Protein AF-A0A2M8HG31-F1 (afdb_monomer_lite)

Radius of gyration: 14.35 Å; chains: 1; bounding box: 17×26×47 Å

Sequence (44 aa):
KPVID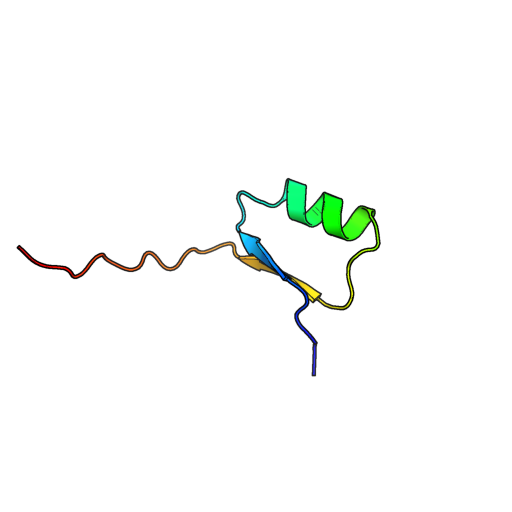RIYSLVELSKAHEYVDAGHKKGNVVIQILKEEKTKSSKV

Secondary structure (DSSP, 8-state):
-PPEEEEEEGGGHHHHHHHHHTT--SSEEEEE-S----------

Structure (mmCIF, N/CA/C/O backbone):
data_AF-A0A2M8HG31-F1
#
_entry.id   AF-A0A2M8HG31-F1
#
loop_
_atom_site.group_PDB
_atom_site.id
_atom_site.type_symbol
_atom_site.label_atom_id
_atom_site.label_alt_id
_atom_site.label_comp_id
_atom_site.label_asym_id
_atom_site.label_entity_id
_atom_site.label_seq_id
_atom_site.pdbx_PDB_ins_code
_atom_site.Cartn_x
_atom_site.Cartn_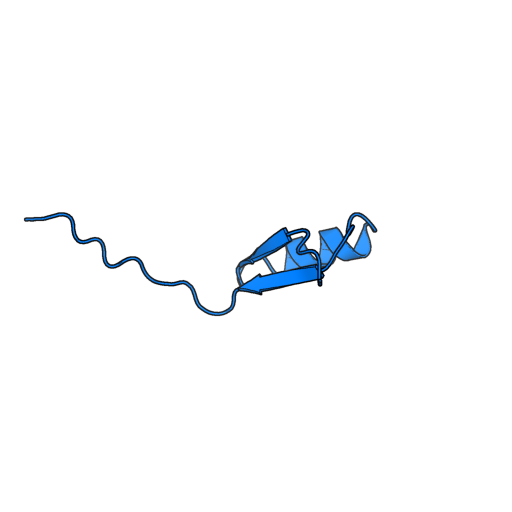y
_atom_site.Cartn_z
_atom_site.occupancy
_atom_site.B_iso_or_equiv
_atom_site.auth_seq_id
_atom_site.auth_comp_id
_atom_site.auth_asym_id
_atom_site.auth_atom_id
_atom_site.pdbx_PDB_model_num
ATOM 1 N N . LYS A 1 1 ? 9.173 -15.647 -0.282 1.00 83.50 1 LYS A N 1
ATOM 2 C CA . LYS A 1 1 ? 8.656 -14.711 0.750 1.00 83.50 1 LYS A CA 1
ATOM 3 C C . LYS A 1 1 ? 8.209 -13.438 0.038 1.00 83.50 1 LYS A C 1
ATOM 5 O O . LYS A 1 1 ? 9.020 -12.934 -0.730 1.00 83.50 1 LYS A O 1
ATOM 10 N N . PRO A 1 2 ? 6.968 -12.955 0.214 1.00 85.12 2 PRO A N 1
ATOM 11 C CA . PRO A 1 2 ? 6.566 -11.672 -0.357 1.00 85.12 2 PRO A CA 1
ATOM 12 C C . PRO A 1 2 ? 7.397 -10.550 0.279 1.00 85.12 2 PRO A C 1
ATOM 14 O O . PRO A 1 2 ? 7.543 -10.510 1.500 1.00 85.12 2 PRO A O 1
ATOM 17 N N . VAL A 1 3 ? 7.966 -9.675 -0.550 1.00 93.69 3 VAL A N 1
ATOM 18 C CA . VAL A 1 3 ? 8.716 -8.495 -0.101 1.00 93.69 3 VAL A CA 1
ATOM 19 C C . VAL A 1 3 ? 7.741 -7.328 -0.027 1.00 93.69 3 VAL A C 1
ATOM 21 O O . VAL A 1 3 ? 7.060 -7.034 -1.010 1.00 93.69 3 VAL A O 1
ATOM 24 N N . ILE A 1 4 ? 7.646 -6.693 1.138 1.00 95.06 4 ILE A N 1
ATOM 25 C CA . ILE A 1 4 ? 6.871 -5.463 1.315 1.00 95.06 4 ILE A CA 1
ATOM 26 C C . ILE A 1 4 ? 7.779 -4.298 0.936 1.00 95.06 4 ILE A C 1
ATOM 28 O O . ILE A 1 4 ? 8.874 -4.169 1.475 1.00 95.06 4 ILE A O 1
ATOM 32 N N . ASP A 1 5 ? 7.319 -3.481 -0.002 1.00 95.56 5 ASP A N 1
ATOM 33 C CA . ASP A 1 5 ? 8.007 -2.276 -0.456 1.00 95.56 5 ASP A CA 1
ATOM 34 C C . ASP A 1 5 ? 7.635 -1.086 0.435 1.00 95.56 5 ASP A C 1
ATOM 36 O O . ASP A 1 5 ? 8.492 -0.474 1.068 1.00 95.56 5 ASP A O 1
ATOM 40 N N . ARG A 1 6 ? 6.332 -0.797 0.548 1.00 95.31 6 ARG A N 1
ATOM 41 C CA . ARG A 1 6 ? 5.810 0.317 1.350 1.00 95.31 6 ARG A CA 1
ATOM 42 C C . ARG A 1 6 ? 4.467 -0.011 1.980 1.00 95.31 6 ARG A C 1
ATOM 44 O O . ARG A 1 6 ? 3.699 -0.819 1.454 1.00 95.31 6 ARG A O 1
ATOM 51 N N . ILE A 1 7 ? 4.183 0.666 3.086 1.00 95.31 7 ILE A N 1
ATOM 52 C CA . ILE A 1 7 ? 2.899 0.622 3.780 1.00 95.31 7 ILE A CA 1
ATOM 53 C C . ILE A 1 7 ? 2.348 2.044 3.807 1.00 95.31 7 ILE A C 1
ATOM 55 O O . ILE A 1 7 ? 3.040 2.958 4.249 1.00 95.31 7 ILE A O 1
ATOM 59 N N . TYR A 1 8 ? 1.121 2.215 3.331 1.00 95.94 8 TYR A N 1
ATOM 60 C CA . TYR A 1 8 ? 0.388 3.477 3.375 1.00 95.94 8 TYR A CA 1
ATOM 61 C C . TYR A 1 8 ? -0.826 3.317 4.275 1.00 95.94 8 TYR A C 1
ATOM 63 O O . TYR A 1 8 ? -1.425 2.243 4.333 1.00 95.94 8 TYR A O 1
ATOM 71 N N . SER A 1 9 ?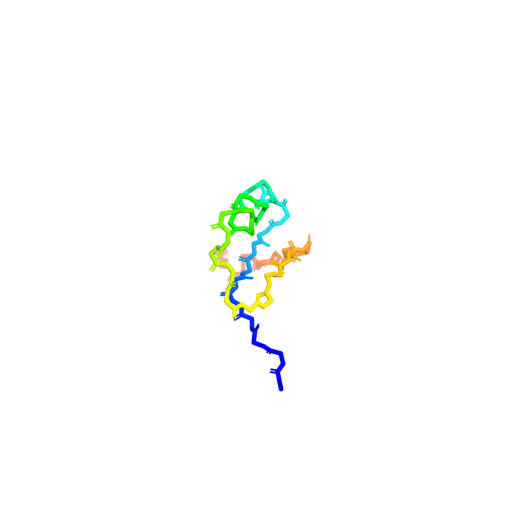 -1.213 4.378 4.968 1.00 95.50 9 SER A N 1
ATOM 72 C CA . SER A 1 9 ? -2.501 4.397 5.660 1.00 95.50 9 SER A CA 1
ATOM 73 C C . SER A 1 9 ? -3.658 4.561 4.667 1.00 95.50 9 SER A C 1
ATOM 75 O O . SER A 1 9 ? -3.460 5.005 3.535 1.00 95.50 9 SER A O 1
ATOM 77 N N . LEU A 1 10 ? -4.887 4.248 5.088 1.00 94.38 10 LEU A N 1
ATOM 78 C CA . LEU A 1 10 ? -6.076 4.446 4.250 1.00 94.38 10 LEU A CA 1
ATOM 79 C C . LEU A 1 10 ? -6.221 5.896 3.747 1.00 94.38 10 LEU A C 1
ATOM 81 O O . LEU A 1 10 ? -6.626 6.116 2.610 1.00 94.38 10 LEU A O 1
ATOM 85 N N . VAL A 1 11 ? -5.840 6.887 4.558 1.00 94.56 11 VAL A N 1
ATOM 86 C CA . VAL A 1 11 ? -5.888 8.310 4.167 1.00 94.56 11 VAL A CA 1
ATOM 87 C C . VAL A 1 11 ? -4.848 8.679 3.104 1.00 94.56 11 VAL A C 1
ATOM 89 O O . VAL A 1 11 ? -4.961 9.714 2.457 1.00 94.56 11 VAL A O 1
ATOM 92 N N . GLU A 1 12 ? -3.845 7.829 2.889 1.00 96.44 12 GLU A N 1
ATOM 93 C CA . GLU A 1 12 ? -2.781 8.025 1.902 1.00 96.44 12 GLU A CA 1
ATOM 94 C C . GLU A 1 12 ? -3.010 7.218 0.619 1.00 96.44 12 GLU A C 1
ATOM 96 O O . GLU A 1 12 ? -2.084 7.056 -0.175 1.00 96.44 12 GLU A O 1
ATOM 101 N N . LEU A 1 13 ? -4.236 6.741 0.383 1.00 95.56 13 LEU A N 1
ATOM 102 C CA . LEU A 1 13 ? -4.569 5.916 -0.778 1.00 95.56 13 LEU A CA 1
ATOM 103 C C . LEU A 1 13 ? -4.182 6.582 -2.112 1.00 95.56 13 LEU A C 1
ATOM 105 O O . LEU A 1 13 ? -3.599 5.917 -2.962 1.00 95.56 13 LEU A O 1
ATOM 109 N N . SER A 1 14 ? -4.409 7.896 -2.268 1.00 97.56 14 SER A N 1
ATOM 110 C CA . SER A 1 14 ? -3.977 8.647 -3.466 1.00 97.56 14 SER A CA 1
ATOM 111 C C . SER A 1 14 ? -2.468 8.540 -3.692 1.00 97.56 14 SER A C 1
ATOM 113 O O . SER A 1 14 ? -2.022 8.184 -4.777 1.00 97.56 14 SER A O 1
ATOM 115 N N . LYS A 1 15 ? -1.669 8.740 -2.635 1.00 96.75 15 LYS A N 1
ATOM 116 C CA . LYS A 1 15 ? -0.203 8.647 -2.707 1.00 96.75 15 LYS A CA 1
ATOM 117 C C . LYS A 1 15 ? 0.260 7.229 -3.028 1.00 96.75 15 LYS A C 1
ATOM 119 O O . LYS A 1 15 ? 1.270 7.048 -3.705 1.00 96.75 15 LYS A O 1
ATOM 124 N N . ALA A 1 16 ? -0.449 6.224 -2.514 1.00 96.75 16 ALA A N 1
ATOM 125 C CA . ALA A 1 16 ? -0.167 4.832 -2.827 1.00 96.75 16 ALA A CA 1
ATOM 126 C C . ALA A 1 16 ? -0.428 4.534 -4.311 1.00 96.75 16 ALA A C 1
ATOM 128 O O . ALA A 1 16 ? 0.401 3.877 -4.937 1.00 96.75 16 ALA A O 1
ATOM 129 N N . HIS A 1 17 ? -1.524 5.052 -4.877 1.00 96.62 17 HIS A N 1
ATOM 130 C CA . HIS A 1 17 ? -1.815 4.951 -6.310 1.00 96.62 17 HIS A CA 1
ATOM 131 C C . HIS A 1 17 ? -0.754 5.651 -7.157 1.00 96.62 17 HIS A C 1
ATOM 133 O O . HIS A 1 17 ? -0.141 5.000 -7.994 1.00 96.62 17 HIS A O 1
ATOM 139 N N . GLU A 1 18 ? -0.445 6.917 -6.868 1.00 97.44 18 GLU A N 1
ATOM 140 C CA . GLU A 1 18 ? 0.593 7.678 -7.579 1.00 97.44 18 GLU A CA 1
ATOM 141 C C . GLU A 1 18 ? 1.949 6.954 -7.572 1.00 97.44 18 GLU A C 1
ATOM 143 O O . GLU A 1 18 ? 2.647 6.904 -8.583 1.00 97.44 18 GLU A O 1
ATOM 148 N N . TYR A 1 19 ? 2.323 6.346 -6.441 1.00 96.94 19 TYR A N 1
ATOM 149 C CA . TYR A 1 19 ? 3.569 5.589 -6.318 1.00 96.94 19 TYR A CA 1
ATOM 150 C C . TYR A 1 19 ? 3.608 4.346 -7.219 1.00 96.94 19 TYR A C 1
ATOM 152 O O . TYR A 1 19 ? 4.662 4.010 -7.768 1.00 96.94 19 TYR A O 1
ATOM 160 N N . VAL A 1 20 ? 2.477 3.651 -7.356 1.00 95.44 20 VAL A N 1
ATOM 161 C CA . VAL A 1 20 ? 2.364 2.469 -8.219 1.00 95.44 20 VAL A CA 1
ATOM 162 C C . VAL A 1 20 ? 2.310 2.880 -9.688 1.00 95.44 20 VAL A C 1
ATOM 164 O O . VAL A 1 20 ? 3.031 2.290 -10.492 1.00 95.44 20 VAL A O 1
ATOM 167 N N . ASP A 1 21 ? 1.541 3.915 -10.018 1.00 96.56 21 ASP A N 1
ATOM 168 C CA . ASP A 1 21 ? 1.371 4.418 -11.384 1.00 96.56 21 ASP A CA 1
ATOM 169 C C . ASP A 1 21 ? 2.673 4.998 -11.951 1.00 96.56 21 ASP A C 1
ATOM 171 O O . ASP A 1 21 ? 2.979 4.815 -13.127 1.00 96.56 21 ASP A O 1
ATOM 175 N N . ALA A 1 22 ? 3.504 5.613 -11.104 1.00 95.25 22 ALA A N 1
ATOM 176 C CA . ALA A 1 22 ? 4.843 6.068 -11.479 1.00 95.25 22 ALA A CA 1
ATOM 177 C C . ALA A 1 22 ? 5.854 4.919 -11.704 1.00 95.25 22 ALA A C 1
ATOM 179 O O . ALA A 1 22 ? 7.014 5.173 -12.027 1.00 95.25 22 ALA A O 1
ATOM 180 N N . GLY A 1 23 ? 5.464 3.654 -11.498 1.00 92.75 23 GLY A N 1
ATOM 181 C CA . GLY A 1 23 ? 6.338 2.491 -11.679 1.00 92.75 23 GLY A CA 1
ATOM 182 C C . GLY A 1 23 ? 7.424 2.339 -10.606 1.00 92.75 23 GLY A C 1
ATOM 183 O O . GLY A 1 23 ? 8.367 1.570 -10.781 1.00 92.75 23 GLY A O 1
ATOM 184 N N . HIS A 1 24 ? 7.316 3.043 -9.475 1.00 91.00 24 HIS A N 1
ATOM 185 C CA . HIS A 1 24 ? 8.334 3.023 -8.416 1.00 91.00 24 HIS A CA 1
ATOM 186 C C . HIS A 1 24 ? 8.302 1.761 -7.538 1.00 91.00 24 HIS A C 1
ATOM 188 O O . HIS A 1 24 ? 9.220 1.523 -6.750 1.00 91.00 24 HIS A O 1
ATOM 194 N N . LYS A 1 25 ? 7.251 0.949 -7.669 1.00 91.62 25 LYS A N 1
ATOM 195 C CA . LYS A 1 25 ? 6.987 -0.239 -6.859 1.00 91.62 25 LYS A CA 1
ATOM 196 C C . LYS A 1 25 ? 8.002 -1.365 -7.114 1.00 91.62 25 LYS A C 1
ATOM 198 O O . LYS A 1 25 ? 8.016 -1.961 -8.186 1.00 91.62 25 LYS A O 1
ATOM 203 N N . LYS A 1 26 ? 8.780 -1.743 -6.093 1.00 91.38 26 LYS A N 1
ATOM 204 C CA . LYS A 1 26 ? 9.759 -2.860 -6.124 1.00 91.38 26 LYS A CA 1
ATOM 205 C C . LYS A 1 26 ? 9.264 -4.141 -5.438 1.00 91.38 26 LYS A C 1
ATOM 207 O O . LYS A 1 26 ? 9.974 -5.142 -5.390 1.00 91.38 26 LYS A O 1
ATOM 212 N N . GLY A 1 27 ? 8.053 -4.107 -4.886 1.00 92.88 27 GLY A N 1
ATOM 213 C CA . GLY A 1 27 ? 7.437 -5.194 -4.124 1.00 92.88 27 GLY A CA 1
ATOM 214 C C . GLY A 1 27 ? 5.994 -4.867 -3.741 1.00 92.88 27 GLY A C 1
ATOM 215 O O . GLY A 1 27 ? 5.370 -3.970 -4.305 1.00 92.88 27 GLY A O 1
ATOM 216 N N . ASN A 1 28 ? 5.418 -5.574 -2.773 1.00 95.94 28 ASN A N 1
ATOM 217 C CA . ASN A 1 28 ? 4.027 -5.357 -2.383 1.00 95.94 28 ASN A CA 1
ATOM 218 C C . ASN A 1 28 ? 3.855 -4.023 -1.648 1.00 95.94 28 ASN A C 1
ATOM 220 O O . ASN A 1 28 ? 4.615 -3.681 -0.751 1.00 95.94 28 ASN A O 1
ATOM 224 N N . VAL A 1 29 ? 2.833 -3.274 -2.052 1.00 96.50 29 VAL A N 1
ATOM 225 C CA . VAL A 1 29 ? 2.429 -2.007 -1.447 1.00 96.50 29 VAL A CA 1
ATOM 226 C C . VAL A 1 29 ? 1.175 -2.362 -0.683 1.00 96.50 29 VAL A C 1
ATOM 228 O O . VAL A 1 29 ? 0.257 -2.941 -1.264 1.00 96.50 29 VAL A O 1
ATOM 231 N N . VAL A 1 30 ? 1.190 -2.113 0.616 1.00 95.88 30 VAL A N 1
ATOM 232 C CA . VAL A 1 30 ? 0.134 -2.535 1.532 1.00 95.88 30 VAL A CA 1
ATOM 233 C C . VAL A 1 30 ? -0.605 -1.299 2.013 1.00 95.88 30 VAL A C 1
ATOM 235 O O . VAL A 1 30 ? 0.023 -0.307 2.378 1.00 95.88 30 VAL A O 1
ATOM 238 N N . ILE A 1 31 ? -1.933 -1.369 2.029 1.00 96.19 31 ILE A N 1
ATOM 239 C CA . ILE A 1 31 ? -2.770 -0.329 2.620 1.00 96.19 31 ILE A CA 1
ATOM 240 C C . ILE A 1 31 ? -3.215 -0.797 4.001 1.00 96.19 31 ILE A C 1
ATOM 242 O O . ILE A 1 31 ? -3.878 -1.825 4.142 1.00 96.19 31 ILE A O 1
ATOM 246 N N . GLN A 1 32 ? -2.836 -0.045 5.026 1.00 94.69 32 GLN A N 1
ATOM 247 C CA . GLN A 1 32 ? -3.264 -0.268 6.395 1.00 94.69 32 GLN A CA 1
ATOM 248 C C . GLN A 1 32 ? -4.630 0.392 6.616 1.00 94.69 32 GLN A C 1
ATOM 250 O O . GLN A 1 32 ? -4.754 1.618 6.621 1.00 94.69 32 GLN A O 1
ATOM 255 N N . ILE A 1 33 ? -5.653 -0.445 6.804 1.00 91.62 33 ILE A N 1
ATOM 256 C CA . ILE A 1 33 ? -7.050 -0.024 7.000 1.00 91.62 33 ILE A CA 1
ATOM 257 C C . ILE A 1 33 ? -7.348 0.289 8.470 1.00 91.62 33 ILE A C 1
ATOM 259 O O . ILE A 1 33 ? -8.090 1.219 8.769 1.00 91.62 33 ILE A O 1
ATOM 263 N N . LEU A 1 34 ? -6.744 -0.465 9.392 1.00 87.88 34 LEU A N 1
ATOM 264 C CA . LEU A 1 34 ? -6.905 -0.278 10.830 1.00 87.88 34 LEU A CA 1
ATOM 265 C C . LEU A 1 34 ? -5.639 0.350 11.399 1.00 87.88 34 LEU A C 1
ATOM 267 O O . LEU A 1 34 ? -4.549 -0.215 11.284 1.00 87.88 34 LEU A O 1
ATOM 271 N N . LYS A 1 35 ? -5.787 1.515 12.026 1.00 76.31 35 LYS A N 1
ATOM 272 C CA . LYS A 1 35 ? -4.735 2.088 12.855 1.00 76.31 35 LYS A CA 1
ATOM 273 C C . LYS A 1 35 ? -4.879 1.480 14.243 1.00 76.31 35 LYS A C 1
ATOM 275 O O . LYS A 1 35 ? -5.934 1.603 14.857 1.00 76.31 35 LYS A O 1
ATOM 280 N N . GLU A 1 36 ? -3.837 0.820 14.739 1.00 71.88 36 GLU A N 1
ATOM 281 C CA . GLU A 1 36 ? -3.770 0.520 16.166 1.00 71.88 36 GLU A CA 1
ATOM 282 C C . GLU A 1 36 ? -3.630 1.857 16.893 1.00 71.88 36 GLU A C 1
ATOM 284 O O . GLU A 1 36 ? -2.565 2.483 16.910 1.00 71.88 36 GLU A O 1
ATOM 289 N N . GLU A 1 37 ? -4.749 2.333 17.433 1.00 65.25 37 GLU A N 1
ATOM 290 C CA . GLU A 1 37 ? -4.788 3.420 18.394 1.00 65.25 37 GLU A CA 1
ATOM 291 C C . GLU A 1 37 ? -3.915 2.975 19.569 1.00 65.25 37 GLU A C 1
ATOM 293 O O . GLU A 1 37 ? -4.348 2.215 20.435 1.00 65.25 37 GLU A O 1
ATOM 298 N N . LYS A 1 38 ? -2.647 3.405 19.592 1.00 62.31 38 LYS A N 1
ATOM 299 C CA . LYS A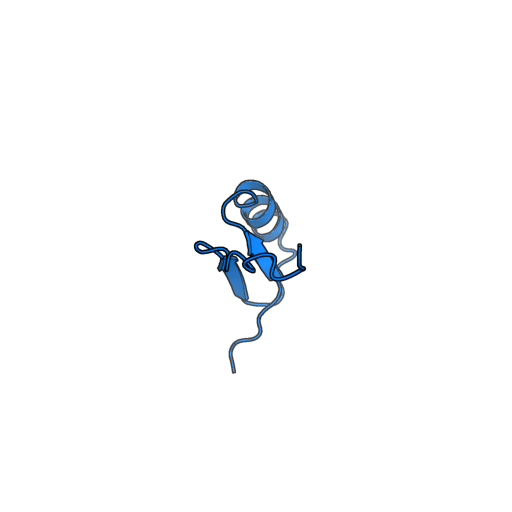 1 38 ? -1.848 3.318 20.809 1.00 62.31 38 LYS A CA 1
ATOM 300 C C . LYS A 1 38 ? -2.576 4.176 21.827 1.00 62.31 38 LYS A C 1
ATOM 302 O O . LYS A 1 38 ? -2.416 5.397 21.831 1.00 62.31 38 LYS A O 1
ATOM 307 N N . THR A 1 39 ? -3.403 3.536 22.652 1.00 58.81 39 THR A N 1
ATOM 308 C CA . THR A 1 39 ? -3.959 4.113 23.868 1.00 58.81 39 THR A CA 1
ATOM 309 C C . THR A 1 39 ? -2.796 4.805 24.552 1.00 58.81 39 THR A C 1
ATOM 311 O O . THR A 1 39 ? -1.829 4.143 24.941 1.00 58.81 39 THR A O 1
ATOM 314 N N . LYS A 1 40 ? -2.822 6.139 24.582 1.00 61.72 40 LYS A N 1
ATOM 315 C CA . LYS A 1 40 ? -1.790 6.954 25.215 1.00 61.72 40 LYS A CA 1
ATOM 316 C C . LYS A 1 40 ? -1.838 6.666 26.714 1.00 61.72 40 LYS A C 1
ATOM 318 O O . LYS A 1 40 ? -2.453 7.395 27.479 1.00 61.72 40 LYS A O 1
ATOM 323 N N . SER A 1 41 ? -1.215 5.570 27.128 1.00 62.50 41 SER A N 1
ATOM 324 C CA . SER A 1 41 ? -0.939 5.244 28.518 1.00 62.50 41 SER A CA 1
ATOM 325 C C . SER A 1 41 ? 0.298 6.026 28.949 1.0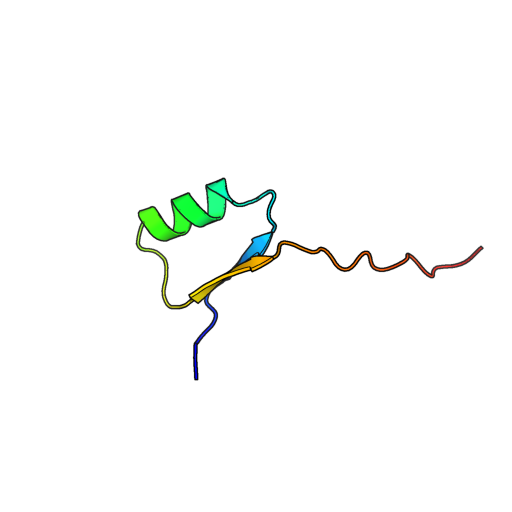0 62.50 41 SER A C 1
ATOM 327 O O . SER A 1 41 ? 1.372 5.460 29.116 1.00 62.50 41 SER A O 1
ATOM 329 N N . SER A 1 42 ? 0.124 7.335 29.098 1.00 54.62 42 SER A N 1
ATOM 330 C CA . SER A 1 42 ? 0.993 8.216 29.882 1.00 54.62 42 SER A CA 1
ATOM 331 C C . SER A 1 42 ? 0.060 9.256 30.507 1.00 54.62 42 SER A C 1
ATOM 333 O O . SER A 1 42 ? -0.292 10.233 29.859 1.00 54.62 42 SER A O 1
ATOM 335 N N . LYS A 1 43 ? -0.652 8.867 31.567 1.00 55.47 43 LYS A N 1
ATOM 336 C CA . LYS A 1 43 ? -0.252 9.033 32.973 1.00 55.47 43 LYS A CA 1
ATOM 337 C C . LYS A 1 43 ? -0.621 10.436 33.462 1.00 55.47 43 LYS A C 1
ATOM 339 O O . LYS A 1 43 ? 0.098 11.397 33.212 1.00 55.47 43 LYS A O 1
ATOM 344 N N . VAL A 1 44 ? -1.80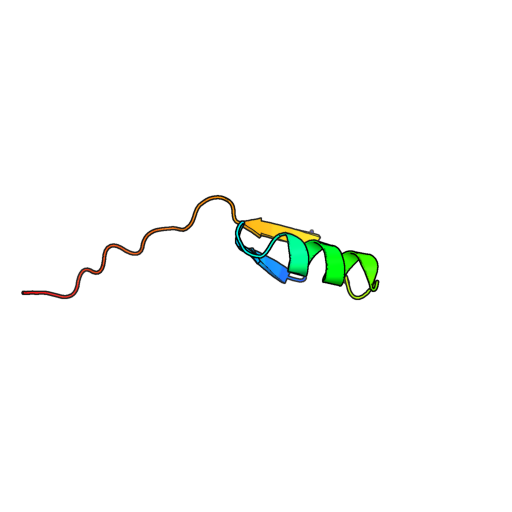1 10.484 34.084 1.00 53.53 44 VAL A N 1
ATOM 345 C CA . VAL A 1 44 ? -2.141 11.425 35.161 1.00 53.53 44 VAL A CA 1
ATOM 346 C C . VAL A 1 44 ? -1.101 11.319 36.271 1.00 53.53 44 VAL A C 1
ATOM 348 O O . VAL A 1 44 ? -0.585 10.191 36.470 1.00 53.53 44 VAL A O 1
#

Foldseek 3Di:
DFDEDEEAEPVCVVVLVVCVVVVVDPTDYHYDDDDPPPPPPDDD

pLDDT: mean 86.95, std 14.11, range [53.53, 97.56]